Protein AF-A0AAD9IPQ3-F1 (afdb_monomer_lite)

Radius of gyration: 29.93 Å; chains: 1; bounding box: 67×36×76 Å

Secondary structure (DSSP, 8-state):
---HHHHHHHHHHHHHHHHHHHHHHHH-GGG-SGGGG---HHHHHHHHHHHHHHHHHHHH-TTS--HHHHHHHHHHHHHHHHHHHHHHHHHGGG--SS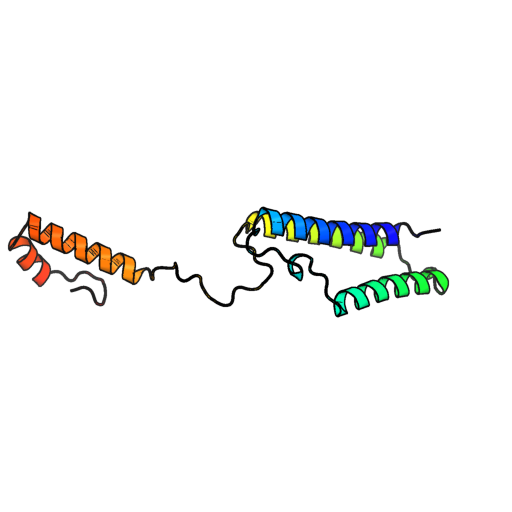---S--TT---HHHHHHHHHHHHHHHHHHHHTHHHHHHHTT---SSTT--

Structure (mmCIF, N/CA/C/O backbone):
data_AF-A0AAD9IPQ3-F1
#
_entry.id   AF-A0AAD9IPQ3-F1
#
loop_
_atom_site.group_PDB
_atom_site.id
_atom_site.type_symbol
_atom_site.label_atom_id
_atom_site.label_alt_id
_atom_site.label_comp_id
_atom_site.label_asym_id
_atom_site.label_entity_id
_atom_site.label_seq_id
_atom_site.pdbx_PDB_ins_code
_atom_site.Cartn_x
_atom_site.Cartn_y
_atom_site.Cartn_z
_atom_site.occupancy
_atom_site.B_iso_or_equiv
_atom_site.auth_seq_id
_atom_site.auth_comp_id
_atom_site.auth_asym_id
_atom_site.auth_atom_id
_atom_site.pdbx_PDB_model_num
ATOM 1 N N . MET A 1 1 ? 15.431 10.055 -25.501 1.00 55.84 1 MET A N 1
ATOM 2 C CA . MET A 1 1 ? 14.043 9.585 -25.710 1.00 55.84 1 MET A CA 1
ATOM 3 C C . MET A 1 1 ? 13.675 8.765 -24.483 1.00 55.84 1 MET A C 1
ATOM 5 O O . MET A 1 1 ? 14.396 7.815 -24.198 1.00 55.84 1 MET A O 1
ATOM 9 N N . VAL A 1 2 ? 12.699 9.202 -23.683 1.00 66.56 2 VAL A N 1
ATOM 10 C CA . VAL A 1 2 ? 12.371 8.544 -22.403 1.00 66.56 2 VAL A CA 1
ATOM 11 C C . VAL A 1 2 ? 11.857 7.128 -22.674 1.00 66.56 2 VAL A C 1
ATOM 13 O O . VAL A 1 2 ? 11.077 6.927 -23.602 1.00 66.56 2 VAL A O 1
ATOM 16 N N . ASP A 1 3 ? 12.343 6.151 -21.910 1.00 84.75 3 ASP A N 1
ATOM 17 C CA . ASP A 1 3 ? 11.959 4.747 -22.056 1.00 84.75 3 ASP A CA 1
ATOM 18 C C . ASP A 1 3 ? 10.519 4.497 -21.577 1.00 84.75 3 ASP A C 1
ATOM 20 O O . ASP A 1 3 ? 10.112 5.001 -20.529 1.00 84.75 3 ASP A O 1
ATOM 24 N N . ILE A 1 4 ? 9.747 3.709 -22.331 1.00 88.38 4 ILE A N 1
ATOM 25 C CA . ILE A 1 4 ? 8.344 3.425 -22.005 1.00 88.38 4 ILE A CA 1
ATOM 26 C C . ILE A 1 4 ? 8.191 2.616 -20.710 1.00 88.38 4 ILE A C 1
ATOM 28 O O . ILE A 1 4 ? 7.260 2.870 -19.951 1.00 88.38 4 ILE A O 1
ATOM 32 N N . PHE A 1 5 ? 9.104 1.687 -20.412 1.00 88.12 5 PHE A N 1
ATOM 33 C CA . PHE A 1 5 ? 9.066 0.900 -19.180 1.00 88.12 5 PHE A CA 1
ATOM 34 C C . PHE A 1 5 ? 9.404 1.764 -17.970 1.00 88.12 5 PHE A C 1
ATOM 36 O O . PHE A 1 5 ? 8.746 1.639 -16.938 1.00 88.12 5 PHE A O 1
ATOM 43 N N . LEU A 1 6 ? 10.344 2.703 -18.114 1.00 90.44 6 LEU A N 1
ATOM 44 C CA . LEU A 1 6 ? 10.615 3.696 -17.075 1.00 90.44 6 LEU A CA 1
ATOM 45 C C . LEU A 1 6 ? 9.385 4.580 -16.805 1.00 90.44 6 LEU A C 1
ATOM 47 O O . LEU A 1 6 ? 9.053 4.829 -15.648 1.00 90.44 6 LEU A O 1
ATOM 51 N N . LEU A 1 7 ? 8.671 5.018 -17.848 1.00 92.75 7 LEU A N 1
ATOM 52 C CA . LEU A 1 7 ? 7.423 5.775 -17.681 1.00 92.75 7 LEU A CA 1
ATOM 53 C C . LEU A 1 7 ? 6.340 4.954 -16.978 1.00 92.75 7 LEU A C 1
ATOM 55 O O . LEU A 1 7 ? 5.672 5.473 -16.086 1.00 92.75 7 LEU A O 1
ATOM 59 N N . ILE A 1 8 ? 6.181 3.680 -17.345 1.00 93.44 8 ILE A N 1
ATOM 60 C CA . ILE A 1 8 ? 5.236 2.768 -16.688 1.00 93.44 8 ILE A CA 1
ATOM 61 C C . ILE A 1 8 ? 5.599 2.611 -15.210 1.00 93.44 8 ILE A C 1
ATOM 63 O O . ILE A 1 8 ? 4.726 2.728 -14.356 1.00 93.44 8 ILE A O 1
ATOM 67 N N . PHE A 1 9 ? 6.876 2.408 -14.894 1.00 93.25 9 PHE A N 1
ATOM 68 C CA . PHE A 1 9 ? 7.356 2.288 -13.522 1.00 93.25 9 PHE A CA 1
ATOM 69 C C . PHE A 1 9 ? 7.060 3.540 -12.684 1.00 93.25 9 PHE A C 1
ATOM 71 O O . PHE A 1 9 ? 6.468 3.441 -11.609 1.00 93.25 9 PHE A O 1
ATOM 78 N N . LEU A 1 10 ? 7.406 4.727 -13.194 1.00 94.50 10 LEU A N 1
ATOM 79 C CA . LEU A 1 10 ? 7.119 5.998 -12.519 1.00 94.50 10 LEU A CA 1
ATOM 80 C C . LEU A 1 10 ? 5.609 6.242 -12.381 1.00 94.50 10 LEU A C 1
ATOM 82 O O . LEU A 1 10 ? 5.153 6.744 -11.354 1.00 94.50 10 LEU A O 1
ATOM 86 N N . GLY A 1 11 ? 4.829 5.850 -13.391 1.00 95.44 11 GLY A N 1
ATOM 87 C CA . GLY A 1 11 ? 3.370 5.896 -13.366 1.00 95.44 11 GLY A CA 1
ATOM 88 C C . GLY A 1 11 ? 2.780 5.005 -12.274 1.00 95.44 11 GLY A C 1
ATOM 89 O O . GLY A 1 11 ? 1.967 5.477 -11.486 1.00 95.44 11 GLY A O 1
ATOM 90 N N . LEU A 1 12 ? 3.229 3.751 -12.167 1.00 95.31 12 LEU A N 1
ATOM 91 C CA . LEU A 1 12 ? 2.815 2.827 -11.105 1.00 95.31 12 LEU A CA 1
ATOM 92 C C . LEU A 1 12 ? 3.183 3.355 -9.718 1.00 95.31 12 LEU A C 1
ATOM 94 O O . LEU A 1 12 ? 2.377 3.268 -8.798 1.00 95.31 12 LEU A O 1
ATOM 98 N N . LEU A 1 13 ? 4.365 3.957 -9.568 1.00 95.12 13 LEU A N 1
ATOM 99 C CA . LEU A 1 13 ? 4.788 4.577 -8.314 1.00 95.12 13 LEU A CA 1
ATOM 100 C C . LEU A 1 13 ? 3.852 5.724 -7.909 1.00 95.12 13 LEU A C 1
ATOM 102 O O . LEU A 1 13 ? 3.417 5.815 -6.759 1.00 95.12 13 LEU A O 1
ATOM 106 N N . ALA A 1 14 ? 3.513 6.586 -8.869 1.00 95.62 14 ALA A N 1
ATOM 107 C CA . ALA A 1 14 ? 2.585 7.687 -8.656 1.00 95.62 14 ALA A CA 1
ATOM 108 C C . ALA A 1 14 ? 1.183 7.174 -8.301 1.00 95.62 14 ALA A C 1
ATOM 110 O O . ALA A 1 14 ? 0.599 7.628 -7.316 1.00 95.62 14 ALA A O 1
ATOM 111 N N . VAL A 1 15 ? 0.660 6.197 -9.052 1.00 95.62 15 VAL A N 1
ATOM 112 C CA . VAL A 1 15 ? -0.638 5.567 -8.770 1.00 95.62 15 VAL A CA 1
ATOM 113 C C . VAL A 1 15 ? -0.627 4.949 -7.376 1.00 95.62 15 VAL A C 1
ATOM 115 O O . VAL A 1 15 ? -1.548 5.221 -6.605 1.00 95.62 15 VAL A O 1
ATOM 118 N N . PHE A 1 16 ? 0.435 4.232 -7.000 1.00 95.81 16 PHE A N 1
ATOM 119 C CA . PHE A 1 16 ? 0.583 3.622 -5.685 1.00 95.81 16 PHE A CA 1
ATOM 120 C C . PHE A 1 16 ? 0.454 4.648 -4.556 1.00 95.81 16 PHE A C 1
ATOM 122 O O . PHE A 1 16 ? -0.403 4.477 -3.688 1.00 95.81 16 PHE A O 1
ATOM 129 N N . HIS A 1 17 ? 1.247 5.724 -4.580 1.00 94.94 17 HIS A N 1
ATOM 130 C CA . HIS A 1 17 ? 1.243 6.730 -3.514 1.00 94.94 17 HIS A CA 1
ATOM 131 C C . HIS A 1 17 ? -0.046 7.555 -3.483 1.00 94.94 17 HIS A C 1
ATOM 133 O O . HIS A 1 17 ? -0.603 7.783 -2.408 1.00 94.94 17 HIS A O 1
ATOM 139 N N . CYS A 1 18 ? -0.547 7.980 -4.646 1.00 94.38 18 CYS A N 1
ATOM 140 C CA . CYS A 1 18 ? -1.772 8.772 -4.734 1.00 94.38 18 CYS A CA 1
ATOM 141 C C . CYS A 1 18 ? -2.990 7.982 -4.247 1.00 94.38 18 CYS A C 1
ATOM 143 O O . CYS A 1 18 ? -3.795 8.501 -3.474 1.00 94.38 18 CYS A O 1
ATOM 145 N N . SER A 1 19 ? -3.126 6.724 -4.667 1.00 94.12 19 SER A N 1
ATOM 146 C CA . SER A 1 19 ? -4.241 5.870 -4.247 1.00 94.12 19 SER A CA 1
ATOM 147 C C . SER A 1 19 ? -4.163 5.515 -2.763 1.00 94.12 19 SER A C 1
ATOM 149 O O . SER A 1 19 ? -5.187 5.541 -2.081 1.00 94.12 19 SER A O 1
ATOM 151 N N . GLU A 1 20 ? -2.967 5.258 -2.230 1.00 92.94 20 GLU A N 1
ATOM 152 C CA . GLU A 1 20 ? -2.775 5.013 -0.802 1.00 92.94 20 GLU A CA 1
ATOM 153 C C . GLU A 1 20 ? -3.178 6.242 0.030 1.00 92.94 20 GLU A C 1
ATOM 155 O O . GLU A 1 20 ? -3.974 6.127 0.963 1.00 92.94 20 GLU A O 1
ATOM 160 N N . ALA A 1 21 ? -2.698 7.433 -0.348 1.00 91.81 21 ALA A N 1
ATOM 161 C CA . ALA A 1 21 ? -3.041 8.682 0.325 1.00 91.81 21 ALA A CA 1
ATOM 162 C C . ALA A 1 21 ? -4.545 8.990 0.230 1.00 91.81 21 ALA A C 1
ATOM 164 O O . ALA A 1 21 ? -5.153 9.385 1.226 1.00 91.81 21 ALA A O 1
ATOM 165 N N . ALA A 1 22 ? -5.169 8.758 -0.929 1.00 92.50 22 ALA A N 1
ATOM 166 C CA . ALA A 1 22 ? -6.602 8.961 -1.127 1.00 92.50 22 ALA A CA 1
ATOM 167 C C . ALA A 1 22 ? -7.450 8.019 -0.256 1.00 92.50 22 ALA A C 1
ATOM 169 O O . ALA A 1 22 ? -8.415 8.457 0.374 1.00 92.50 22 ALA A O 1
ATOM 170 N N . LEU A 1 23 ? -7.089 6.734 -0.176 1.00 92.12 23 LEU A N 1
ATOM 171 C CA . LEU A 1 23 ? -7.792 5.767 0.671 1.00 92.12 23 LEU A CA 1
ATOM 172 C C . LEU A 1 23 ? -7.574 6.046 2.160 1.00 92.12 23 LEU A C 1
ATOM 174 O O . LEU A 1 23 ? -8.529 5.970 2.934 1.00 92.12 23 LEU A O 1
ATOM 178 N N . ALA A 1 24 ? -6.358 6.428 2.555 1.00 89.50 24 ALA A N 1
ATOM 179 C CA . ALA A 1 24 ? -6.060 6.851 3.919 1.00 89.50 24 ALA A CA 1
ATOM 180 C C . ALA A 1 24 ? -6.883 8.084 4.310 1.00 89.50 24 ALA A C 1
ATOM 182 O O . ALA A 1 24 ? -7.480 8.113 5.382 1.00 89.50 24 ALA A O 1
ATOM 183 N N . PHE A 1 25 ? -6.984 9.073 3.420 1.00 89.31 25 PHE A N 1
ATOM 184 C CA . PHE A 1 25 ? -7.813 10.255 3.635 1.00 89.31 25 PHE A CA 1
ATOM 185 C C . PHE A 1 25 ? -9.307 9.907 3.732 1.00 89.31 25 PHE A C 1
ATOM 187 O O . PHE A 1 25 ? -10.005 10.439 4.596 1.00 89.31 25 PHE A O 1
ATOM 194 N N . LYS A 1 26 ? -9.797 8.995 2.879 1.00 90.38 26 LYS A N 1
ATOM 195 C CA . LYS A 1 26 ? -11.206 8.573 2.849 1.00 90.38 26 LYS A CA 1
ATOM 196 C C . LYS A 1 26 ? -11.614 7.793 4.099 1.00 90.38 26 LYS A C 1
ATOM 198 O O . LYS A 1 26 ? -12.661 8.079 4.670 1.00 90.38 26 LYS A O 1
ATOM 203 N N . TYR A 1 27 ? -10.823 6.799 4.503 1.00 85.94 27 TYR A N 1
ATOM 204 C CA . TYR A 1 27 ? -11.206 5.861 5.564 1.00 85.94 27 TYR A CA 1
ATOM 205 C C . TYR A 1 27 ? -10.594 6.175 6.934 1.00 85.94 27 TYR A C 1
ATOM 207 O O . TYR A 1 27 ? -11.149 5.760 7.947 1.00 85.94 27 TYR A O 1
ATOM 215 N N . ASN A 1 28 ? -9.494 6.932 6.999 1.00 82.56 28 ASN A N 1
ATOM 216 C CA . ASN A 1 28 ? -8.802 7.276 8.243 1.00 82.56 28 ASN A CA 1
ATOM 217 C C . ASN A 1 28 ? -8.361 8.754 8.269 1.00 82.56 28 ASN A C 1
ATOM 219 O O . ASN A 1 28 ? -7.190 9.089 8.460 1.00 82.56 28 ASN A O 1
ATOM 223 N N . ARG A 1 29 ? -9.331 9.661 8.093 1.00 79.44 29 ARG A N 1
ATOM 224 C CA . ARG A 1 29 ? -9.092 11.113 8.022 1.00 79.44 29 ARG A CA 1
ATOM 225 C C . ARG A 1 29 ? -8.419 11.686 9.272 1.00 79.44 29 ARG A C 1
ATOM 227 O O . ARG A 1 29 ? -7.596 12.586 9.157 1.00 79.44 29 ARG A O 1
ATOM 234 N N . ALA A 1 30 ? -8.749 11.162 10.453 1.00 75.62 30 ALA A N 1
ATOM 235 C CA . ALA A 1 30 ? -8.213 11.647 11.726 1.00 75.62 30 ALA A CA 1
ATOM 236 C C . ALA A 1 30 ? -6.715 11.333 11.915 1.00 75.62 30 ALA A C 1
ATOM 238 O O . ALA A 1 30 ? -6.028 12.055 12.629 1.00 75.62 30 ALA A O 1
ATOM 239 N N . GLY A 1 31 ? -6.208 10.274 11.272 1.00 71.56 31 GLY A N 1
ATOM 240 C CA . GLY A 1 31 ? -4.794 9.887 11.299 1.00 71.56 31 GLY A CA 1
ATOM 241 C C . GLY A 1 31 ? -3.998 10.324 10.066 1.00 71.56 31 GLY A C 1
ATOM 242 O O . GLY A 1 31 ? -2.859 9.883 9.901 1.00 71.56 31 GLY A O 1
ATOM 243 N N . PHE A 1 32 ? -4.587 11.130 9.179 1.00 81.12 32 PHE A N 1
ATOM 244 C CA . PHE A 1 32 ? -3.945 11.542 7.935 1.00 81.12 32 PHE A CA 1
ATOM 245 C C . PHE A 1 32 ? -2.827 12.560 8.197 1.00 81.12 32 PHE A C 1
ATOM 247 O O . PHE A 1 32 ? -3.036 13.590 8.833 1.00 81.12 32 PHE A O 1
ATOM 254 N N . GLY A 1 33 ? -1.632 12.286 7.675 1.00 82.88 33 GLY A N 1
ATOM 255 C CA . GLY A 1 33 ? -0.484 13.186 7.781 1.00 82.88 33 GLY A CA 1
ATOM 256 C C . GLY A 1 33 ? 0.639 12.798 6.823 1.00 82.88 33 GLY A C 1
ATOM 257 O O . GLY A 1 33 ? 0.472 11.923 5.977 1.00 82.88 33 GLY A O 1
ATOM 258 N N . SER A 1 34 ? 1.823 13.399 6.968 1.00 78.12 34 SER A N 1
ATOM 259 C CA . SER A 1 34 ? 2.956 13.165 6.052 1.00 78.12 34 SER A CA 1
ATOM 260 C C . SER A 1 34 ? 3.383 11.693 5.965 1.00 78.12 34 SER A C 1
ATOM 262 O O . SER A 1 34 ? 3.853 11.241 4.927 1.00 78.12 34 SER A O 1
ATOM 264 N N . LYS A 1 35 ? 3.159 10.910 7.029 1.00 82.25 35 LYS A N 1
ATOM 265 C CA . LYS A 1 35 ? 3.452 9.467 7.064 1.00 82.25 35 LYS A CA 1
ATOM 266 C C . LYS A 1 35 ? 2.484 8.626 6.220 1.00 82.25 35 LYS A C 1
ATOM 268 O O . LYS A 1 35 ? 2.843 7.518 5.829 1.00 82.25 35 LYS A O 1
ATOM 273 N N . SER A 1 36 ? 1.291 9.137 5.908 1.00 84.94 36 SER A N 1
ATOM 274 C CA . SER A 1 36 ? 0.303 8.453 5.060 1.00 84.94 36 SER A CA 1
ATOM 275 C C . SER A 1 36 ? 0.766 8.331 3.608 1.00 84.94 36 SER A C 1
ATOM 277 O O . SER A 1 36 ? 0.339 7.418 2.913 1.00 84.94 36 SER A O 1
ATOM 279 N N . TRP A 1 37 ? 1.686 9.198 3.174 1.00 85.62 37 TRP A N 1
ATOM 280 C CA . TRP A 1 37 ? 2.277 9.147 1.838 1.00 85.62 37 TRP A CA 1
ATOM 281 C C . TRP A 1 37 ? 3.276 8.002 1.658 1.00 85.62 37 TRP A C 1
ATOM 283 O O . TRP A 1 37 ? 3.591 7.668 0.524 1.00 85.62 37 TRP A O 1
ATOM 293 N N . LEU A 1 38 ? 3.766 7.385 2.743 1.00 86.75 38 LEU A N 1
ATOM 294 C CA . LEU A 1 38 ? 4.758 6.296 2.712 1.00 86.75 38 LEU A CA 1
ATOM 295 C C . LEU A 1 38 ? 6.079 6.655 2.000 1.00 86.75 38 LEU A C 1
ATOM 297 O O . LEU A 1 38 ? 6.813 5.772 1.567 1.00 86.75 38 LEU A O 1
ATOM 301 N N . ILE A 1 39 ? 6.407 7.945 1.908 1.00 91.81 39 ILE A N 1
ATOM 302 C CA . ILE A 1 39 ? 7.668 8.427 1.338 1.00 91.81 39 ILE A CA 1
ATOM 303 C C . ILE A 1 39 ? 8.631 8.710 2.490 1.00 91.81 39 ILE A C 1
ATOM 305 O O . ILE A 1 39 ? 8.374 9.565 3.337 1.00 91.81 39 ILE A O 1
ATOM 309 N N . SER A 1 40 ? 9.743 7.979 2.529 1.00 91.50 40 SER A N 1
ATOM 310 C CA . SER A 1 40 ? 10.823 8.184 3.499 1.00 91.50 40 SER A CA 1
ATOM 311 C C . SER A 1 40 ? 12.133 8.497 2.783 1.00 91.50 40 SER A C 1
ATOM 313 O O . SER A 1 40 ? 12.304 8.147 1.620 1.00 91.50 40 SER A O 1
ATOM 315 N N . TRP A 1 41 ? 13.077 9.129 3.480 1.00 90.00 41 TRP A N 1
ATOM 316 C CA . TRP A 1 41 ? 14.404 9.412 2.927 1.00 90.00 41 TRP A CA 1
ATOM 317 C C . TRP A 1 41 ? 15.129 8.178 2.346 1.00 90.00 41 TRP A C 1
ATOM 319 O O . TRP A 1 41 ? 15.505 8.225 1.174 1.00 90.00 41 TRP A O 1
ATOM 329 N N . PRO A 1 42 ? 15.288 7.057 3.084 1.00 95.44 42 PRO A N 1
ATOM 330 C CA . PRO A 1 42 ? 15.960 5.876 2.537 1.00 95.44 42 PRO A CA 1
ATOM 331 C C . PRO A 1 42 ? 15.204 5.271 1.349 1.00 95.44 42 PRO A C 1
ATOM 333 O O . PRO A 1 42 ? 15.822 4.787 0.405 1.00 95.44 42 PRO A O 1
ATOM 336 N N . TYR A 1 43 ? 13.872 5.344 1.364 1.00 93.88 43 TYR A N 1
ATOM 337 C CA . TYR A 1 43 ? 13.043 4.898 0.251 1.00 93.88 43 TYR A CA 1
ATOM 338 C C . TYR A 1 43 ? 13.288 5.723 -1.016 1.00 93.88 43 TYR A C 1
ATOM 340 O O . TYR A 1 43 ? 13.526 5.153 -2.077 1.00 93.88 43 TYR A O 1
ATOM 348 N N . SER A 1 44 ? 13.274 7.053 -0.908 1.00 94.06 44 SER A N 1
ATOM 349 C CA . SER A 1 44 ? 13.518 7.936 -2.050 1.00 94.06 44 SER A CA 1
ATOM 350 C C . SER A 1 44 ? 14.900 7.704 -2.655 1.00 94.06 44 SER A C 1
ATOM 352 O O . SER A 1 44 ? 15.036 7.701 -3.875 1.00 94.06 44 SER A O 1
ATOM 354 N N . LEU A 1 45 ? 15.911 7.452 -1.816 1.00 96.19 45 LEU A N 1
ATOM 355 C CA . LEU A 1 45 ? 17.257 7.127 -2.279 1.00 96.19 45 LEU A CA 1
ATOM 356 C C . LEU A 1 45 ? 17.298 5.788 -3.028 1.00 96.19 45 LEU A C 1
ATOM 358 O O . LEU A 1 45 ? 17.876 5.723 -4.109 1.00 96.19 45 LEU A O 1
ATOM 362 N N . ALA A 1 46 ? 16.652 4.743 -2.499 1.00 95.75 46 ALA A N 1
ATOM 363 C CA . ALA A 1 46 ? 16.556 3.449 -3.177 1.00 95.75 46 ALA A CA 1
ATOM 364 C C . ALA A 1 46 ? 15.842 3.570 -4.532 1.00 95.75 46 ALA A C 1
ATOM 366 O O . ALA A 1 46 ? 16.281 2.992 -5.523 1.00 95.75 46 ALA A O 1
ATOM 367 N N . MET A 1 47 ? 14.778 4.374 -4.593 1.00 95.06 47 MET A N 1
ATOM 368 C CA . MET A 1 47 ? 14.008 4.572 -5.817 1.00 95.06 47 MET A CA 1
ATOM 369 C C . MET A 1 47 ? 14.779 5.382 -6.866 1.00 95.06 47 MET A C 1
ATOM 371 O O . MET A 1 47 ? 14.757 5.043 -8.047 1.00 95.06 47 MET A O 1
ATOM 375 N N . ALA A 1 48 ? 15.529 6.404 -6.441 1.00 94.94 48 ALA A N 1
ATOM 376 C CA . ALA A 1 48 ? 16.455 7.123 -7.313 1.00 94.94 48 ALA A CA 1
ATOM 377 C C . ALA A 1 48 ? 17.588 6.211 -7.815 1.00 94.94 48 ALA A C 1
ATOM 379 O O . ALA A 1 48 ? 17.944 6.267 -8.991 1.00 94.94 48 ALA A O 1
ATOM 380 N N . GLY A 1 49 ? 18.105 5.340 -6.943 1.00 96.50 49 GLY A N 1
ATOM 381 C CA . GLY A 1 49 ? 19.083 4.309 -7.283 1.00 96.50 49 GLY A CA 1
ATOM 382 C C . GLY A 1 49 ? 18.575 3.362 -8.368 1.00 96.50 49 GLY A C 1
ATOM 383 O O . GLY A 1 49 ? 19.266 3.182 -9.360 1.00 96.50 49 GLY A O 1
ATOM 384 N N . ALA A 1 50 ? 17.348 2.850 -8.244 1.00 93.38 50 ALA A N 1
ATOM 385 C CA . ALA A 1 50 ? 16.739 1.970 -9.246 1.00 93.38 50 ALA A CA 1
ATOM 386 C C . ALA A 1 50 ? 16.574 2.654 -10.619 1.00 93.38 50 ALA A C 1
ATOM 388 O O . ALA A 1 50 ? 16.834 2.054 -11.661 1.00 93.38 50 ALA A O 1
ATOM 389 N N . VAL A 1 51 ? 16.178 3.934 -10.639 1.00 93.56 51 VAL A N 1
ATOM 390 C CA . VAL A 1 51 ? 16.083 4.715 -11.888 1.00 93.56 51 VAL A CA 1
ATOM 391 C C . VAL A 1 51 ? 17.463 4.927 -12.517 1.00 93.56 51 VAL A C 1
ATOM 393 O O . VAL A 1 51 ? 17.608 4.817 -13.739 1.00 93.56 51 VAL A O 1
ATOM 396 N N . LEU A 1 52 ? 18.476 5.224 -11.698 1.00 93.25 52 LEU A N 1
ATOM 397 C CA . LEU A 1 52 ? 19.860 5.363 -12.150 1.00 93.25 52 LEU A CA 1
ATOM 398 C C . LEU A 1 52 ? 20.409 4.044 -12.694 1.00 93.25 52 LEU A C 1
ATOM 400 O O . LEU A 1 52 ? 20.946 4.037 -13.797 1.00 93.25 52 LEU A O 1
ATOM 404 N N . GLU A 1 53 ? 20.232 2.945 -11.966 1.00 92.44 53 GLU A N 1
ATOM 405 C CA . GLU A 1 53 ? 20.641 1.597 -12.363 1.00 92.44 53 GLU A CA 1
ATOM 406 C C . GLU A 1 53 ? 20.051 1.227 -13.725 1.00 92.44 53 GLU A C 1
ATOM 408 O O . GLU A 1 53 ? 20.801 0.921 -14.649 1.00 92.44 53 GLU A O 1
ATOM 413 N N . HIS A 1 54 ? 18.735 1.383 -13.901 1.00 90.06 54 HIS A N 1
ATOM 414 C CA . HIS A 1 54 ? 18.076 1.128 -15.182 1.00 90.06 54 HIS A CA 1
ATOM 415 C C . HIS A 1 54 ? 18.633 2.005 -16.318 1.00 90.06 54 HIS A C 1
ATOM 417 O O . HIS A 1 54 ? 18.829 1.542 -17.444 1.00 90.06 54 HIS A O 1
ATOM 423 N N . SER A 1 55 ? 18.908 3.280 -16.031 1.00 89.00 55 SER A N 1
ATOM 424 C CA . SER A 1 55 ? 19.449 4.216 -17.023 1.00 89.00 55 SER A CA 1
ATOM 425 C C . SER A 1 55 ? 20.875 3.844 -17.446 1.00 89.00 55 SER A C 1
ATOM 427 O O . SER A 1 55 ? 21.203 3.928 -18.631 1.00 89.00 55 SER A O 1
ATOM 429 N N . VAL A 1 56 ? 21.709 3.406 -16.496 1.00 90.75 56 VAL A N 1
ATOM 430 C CA . VAL A 1 56 ? 23.090 2.960 -16.737 1.00 90.75 56 VAL A CA 1
ATOM 431 C C . VAL A 1 56 ? 23.115 1.615 -17.463 1.00 90.75 56 VAL A C 1
ATOM 433 O O . VAL A 1 56 ? 23.826 1.488 -18.460 1.00 90.75 56 VAL A O 1
ATOM 436 N N . GLU A 1 57 ? 22.312 0.638 -17.030 1.00 90.19 57 GLU A N 1
ATOM 437 C CA . GLU A 1 57 ? 22.200 -0.676 -17.678 1.00 90.19 57 GLU A CA 1
ATOM 438 C C . GLU A 1 57 ? 21.811 -0.516 -19.145 1.00 90.19 57 GLU A C 1
ATOM 440 O O . GLU A 1 57 ? 22.459 -1.069 -20.028 1.00 90.19 57 GLU A O 1
ATOM 445 N N . LYS A 1 58 ? 20.814 0.320 -19.435 1.00 85.62 58 LYS A N 1
ATOM 446 C CA . LYS A 1 58 ? 20.390 0.563 -20.812 1.00 85.62 58 LYS A CA 1
ATOM 447 C C . LYS A 1 58 ? 21.480 1.227 -21.662 1.00 85.62 58 LYS A C 1
ATOM 449 O O . LYS A 1 58 ? 21.562 0.952 -22.859 1.00 85.62 58 LYS A O 1
ATOM 454 N N . ALA A 1 59 ? 22.287 2.108 -21.071 1.00 88.38 59 ALA A N 1
ATOM 455 C CA . ALA A 1 59 ? 23.353 2.814 -21.778 1.00 88.38 59 ALA A CA 1
ATOM 456 C C . ALA A 1 59 ? 24.562 1.913 -22.078 1.00 88.38 59 ALA A C 1
ATOM 458 O O . ALA A 1 59 ? 25.148 2.025 -23.153 1.00 88.38 59 ALA A O 1
ATOM 459 N N . MET A 1 60 ? 24.935 1.035 -21.144 1.00 90.69 60 MET A N 1
ATOM 460 C CA . MET A 1 60 ? 26.155 0.224 -21.238 1.00 90.69 60 MET A CA 1
ATOM 461 C C . MET A 1 60 ? 25.902 -1.221 -21.691 1.00 90.69 60 MET A C 1
ATOM 463 O O . MET A 1 60 ? 26.746 -1.806 -22.366 1.00 90.69 60 MET A O 1
ATOM 467 N N . PHE A 1 61 ? 24.748 -1.798 -21.348 1.00 89.00 61 PHE A N 1
ATOM 468 C CA . PHE A 1 61 ? 24.437 -3.223 -21.498 1.00 89.00 61 PHE A CA 1
ATOM 469 C C . PHE A 1 61 ? 22.982 -3.468 -21.956 1.00 89.00 61 PHE A C 1
ATOM 471 O O . PHE A 1 61 ? 22.203 -4.122 -21.261 1.00 89.00 61 PHE A O 1
ATOM 478 N N . PRO A 1 62 ? 22.588 -3.014 -23.162 1.00 80.56 62 PRO A N 1
ATOM 479 C CA . PRO A 1 62 ? 21.204 -3.117 -23.637 1.00 80.56 62 PRO A CA 1
ATOM 480 C C . PRO A 1 62 ? 20.688 -4.560 -23.810 1.00 80.56 62 PRO A C 1
ATOM 482 O O . PRO A 1 62 ? 19.486 -4.762 -23.973 1.00 80.56 62 PRO A O 1
ATOM 485 N N . SER A 1 63 ? 21.566 -5.567 -23.786 1.00 79.38 63 SER A N 1
ATOM 486 C CA . SER A 1 63 ? 21.212 -6.985 -23.907 1.00 79.38 63 SER A CA 1
ATOM 487 C C . SER A 1 63 ? 20.674 -7.618 -22.618 1.00 79.38 63 SER A C 1
ATOM 489 O O . SER A 1 63 ? 20.036 -8.666 -22.705 1.00 79.38 63 SER A O 1
ATOM 491 N N . LEU A 1 64 ? 20.901 -7.014 -21.442 1.00 77.00 64 LEU A N 1
ATOM 492 C CA . LEU A 1 64 ? 20.415 -7.546 -20.157 1.00 77.00 64 LEU A CA 1
ATOM 493 C C . LEU A 1 64 ? 18.902 -7.346 -19.961 1.00 77.00 64 LEU A C 1
ATOM 495 O O . LEU A 1 64 ? 18.249 -8.132 -19.269 1.00 77.00 64 LEU A O 1
ATOM 499 N N . ALA A 1 65 ? 18.324 -6.348 -20.630 1.00 73.25 65 ALA A N 1
ATOM 500 C CA . ALA A 1 65 ? 16.917 -5.994 -20.503 1.00 73.25 65 ALA A CA 1
ATOM 501 C C . ALA A 1 65 ? 15.997 -7.008 -21.216 1.00 73.25 65 ALA A C 1
ATOM 503 O O . ALA A 1 65 ? 15.603 -6.844 -22.376 1.00 73.25 65 ALA A O 1
ATOM 504 N N . SER A 1 66 ? 15.608 -8.070 -20.507 1.00 82.94 66 SER A N 1
ATOM 505 C CA . SER A 1 66 ? 14.702 -9.093 -21.040 1.00 82.94 66 SER A CA 1
ATOM 506 C C . SER A 1 66 ? 13.222 -8.684 -20.930 1.00 82.94 66 SER A C 1
ATOM 508 O O . SER A 1 66 ? 12.658 -8.496 -19.850 1.00 82.94 66 SER A O 1
ATOM 510 N N . ARG A 1 67 ? 12.544 -8.580 -22.084 1.00 85.31 67 ARG A N 1
ATOM 511 C CA . ARG A 1 67 ? 11.117 -8.201 -22.161 1.00 85.31 67 ARG A CA 1
ATOM 512 C C . ARG A 1 67 ? 10.175 -9.098 -21.337 1.00 85.31 67 ARG A C 1
ATOM 514 O O . ARG A 1 67 ? 9.288 -8.543 -20.693 1.00 85.31 67 ARG A O 1
ATOM 521 N N . PRO A 1 68 ? 10.333 -10.438 -21.303 1.00 89.75 68 PRO A N 1
ATOM 522 C CA . PRO A 1 68 ? 9.442 -11.298 -20.520 1.00 89.75 68 PRO A CA 1
ATOM 523 C C . PRO A 1 68 ? 9.503 -11.025 -19.014 1.00 89.75 68 PRO A C 1
ATOM 525 O O . PRO A 1 68 ? 8.464 -10.989 -18.360 1.00 89.75 68 PRO A O 1
ATOM 528 N N . VAL A 1 69 ? 10.699 -10.775 -18.470 1.00 88.94 69 VAL A N 1
ATOM 529 C CA . VAL A 1 69 ? 10.881 -10.472 -17.042 1.00 88.94 69 VAL A CA 1
ATOM 530 C C . VAL A 1 69 ? 10.222 -9.141 -16.685 1.00 88.94 69 VAL A C 1
ATOM 532 O O . VAL A 1 69 ? 9.555 -9.047 -15.656 1.00 88.94 69 VAL A O 1
ATOM 535 N N . MET A 1 70 ? 10.312 -8.136 -17.563 1.00 88.06 70 MET A N 1
ATOM 536 C CA . MET A 1 70 ? 9.629 -6.853 -17.356 1.00 88.06 70 MET A CA 1
ATOM 537 C C . MET A 1 70 ? 8.102 -7.000 -17.323 1.00 88.06 70 MET A C 1
ATOM 539 O O . MET A 1 70 ? 7.454 -6.423 -16.451 1.00 88.06 70 MET A O 1
ATOM 543 N N . TYR A 1 71 ? 7.511 -7.797 -18.221 1.00 91.19 71 TYR A N 1
ATOM 544 C CA . TYR A 1 71 ? 6.064 -8.047 -18.204 1.00 91.19 71 TYR A CA 1
ATOM 545 C C . TYR A 1 71 ? 5.614 -8.844 -16.978 1.00 91.19 71 TYR A C 1
ATOM 547 O O . TYR A 1 71 ? 4.555 -8.555 -16.423 1.00 91.19 71 TYR A O 1
ATOM 555 N N . LEU A 1 72 ? 6.425 -9.803 -16.522 1.00 94.38 72 LEU A N 1
ATOM 556 C CA . LEU A 1 72 ? 6.169 -10.520 -15.274 1.00 94.38 72 LEU A CA 1
ATOM 557 C C . LEU A 1 72 ? 6.170 -9.558 -14.076 1.00 94.38 72 LEU A C 1
ATOM 559 O O . LEU A 1 72 ? 5.233 -9.572 -13.279 1.00 94.38 72 LEU A O 1
ATOM 563 N N . GLY A 1 73 ? 7.176 -8.683 -13.984 1.00 92.62 73 GLY A N 1
ATOM 564 C CA . GLY A 1 73 ? 7.257 -7.658 -12.942 1.00 92.62 73 GLY A CA 1
ATOM 565 C C . GLY A 1 73 ? 6.073 -6.689 -12.973 1.00 92.62 73 GLY A C 1
ATOM 566 O O . GLY A 1 73 ? 5.494 -6.391 -11.930 1.00 92.62 73 GLY A O 1
ATOM 567 N N . LEU A 1 74 ? 5.651 -6.261 -14.167 1.00 93.69 74 LEU A N 1
ATOM 568 C CA . LEU A 1 74 ? 4.464 -5.426 -14.353 1.00 93.69 74 LEU A CA 1
ATOM 569 C C . LEU A 1 74 ? 3.188 -6.125 -13.860 1.00 93.69 74 LEU A C 1
ATOM 571 O O . LEU A 1 74 ? 2.411 -5.531 -13.113 1.00 93.69 74 LEU A O 1
ATOM 575 N N . ALA A 1 75 ? 2.983 -7.391 -14.234 1.00 95.94 75 ALA A N 1
ATOM 576 C CA . ALA A 1 75 ? 1.830 -8.171 -13.790 1.00 95.94 75 ALA A CA 1
ATOM 577 C C . ALA A 1 75 ? 1.809 -8.328 -12.260 1.00 95.94 75 ALA A C 1
ATOM 579 O O . ALA A 1 75 ? 0.773 -8.121 -11.626 1.00 95.94 75 ALA A O 1
ATOM 580 N N . MET A 1 76 ? 2.965 -8.623 -11.657 1.00 96.44 76 MET A N 1
ATOM 581 C CA . MET A 1 76 ? 3.119 -8.706 -10.204 1.00 96.44 76 MET A CA 1
ATOM 582 C C . MET A 1 76 ? 2.829 -7.372 -9.507 1.00 96.44 76 MET A C 1
ATOM 584 O O . MET A 1 76 ? 2.150 -7.362 -8.481 1.00 96.44 76 MET A O 1
ATOM 588 N N . ALA A 1 77 ? 3.306 -6.251 -10.055 1.00 95.81 77 ALA A N 1
ATOM 589 C CA . ALA A 1 77 ? 3.080 -4.924 -9.489 1.00 95.81 77 ALA A CA 1
ATOM 590 C C . ALA A 1 77 ? 1.588 -4.555 -9.488 1.00 95.81 77 ALA A C 1
ATOM 592 O O . ALA A 1 77 ? 1.062 -4.149 -8.452 1.00 95.81 77 ALA A O 1
ATOM 593 N N . ILE A 1 78 ? 0.890 -4.776 -10.608 1.00 96.50 78 ILE A N 1
ATOM 594 C CA . ILE A 1 78 ? -0.556 -4.527 -10.726 1.00 96.50 78 ILE A CA 1
ATOM 595 C C . ILE A 1 78 ? -1.341 -5.416 -9.753 1.00 96.50 78 ILE A C 1
ATOM 597 O O . ILE A 1 78 ? -2.228 -4.935 -9.045 1.00 96.50 78 ILE A O 1
ATOM 601 N N . ALA A 1 79 ? -1.006 -6.708 -9.677 1.00 97.44 79 ALA A N 1
ATOM 602 C CA . ALA A 1 79 ? -1.667 -7.641 -8.768 1.00 97.44 79 ALA A CA 1
ATOM 603 C C . ALA A 1 79 ? -1.456 -7.254 -7.293 1.00 97.44 79 ALA A C 1
ATOM 605 O O . ALA A 1 79 ? -2.410 -7.223 -6.513 1.00 97.44 79 ALA A O 1
ATOM 606 N N . GLY A 1 80 ? -0.219 -6.916 -6.914 1.00 96.06 80 GLY A N 1
ATOM 607 C CA . GLY A 1 80 ? 0.118 -6.471 -5.563 1.00 96.06 80 GLY A CA 1
ATOM 608 C C . GLY A 1 80 ? -0.576 -5.163 -5.189 1.00 96.06 80 GLY A C 1
ATOM 609 O O . GLY A 1 80 ? -1.081 -5.021 -4.073 1.00 96.06 80 GLY A O 1
ATOM 610 N N . GLU A 1 81 ? -0.670 -4.228 -6.135 1.00 95.56 81 GLU A N 1
ATOM 611 C CA . GLU A 1 81 ? -1.416 -2.992 -5.955 1.00 95.56 81 GLU A CA 1
ATOM 612 C C . GLU A 1 81 ? -2.907 -3.261 -5.705 1.00 95.56 81 GLU A C 1
ATOM 614 O O . GLU A 1 81 ? -3.457 -2.787 -4.705 1.00 95.56 81 GLU A O 1
ATOM 619 N N . ALA A 1 82 ? -3.550 -4.067 -6.551 1.00 96.00 82 ALA A N 1
ATOM 620 C CA . ALA A 1 82 ? -4.958 -4.420 -6.399 1.00 96.00 82 ALA A CA 1
ATOM 621 C C . ALA A 1 82 ? -5.235 -5.095 -5.047 1.00 96.00 82 ALA A C 1
ATOM 623 O O . ALA A 1 82 ? -6.145 -4.681 -4.324 1.00 96.00 82 ALA A O 1
ATOM 624 N N . LEU A 1 83 ? -4.413 -6.079 -4.664 1.00 96.56 83 LEU A N 1
ATOM 625 C CA . LEU A 1 83 ? -4.529 -6.778 -3.384 1.00 96.56 83 LEU A CA 1
ATOM 626 C C . LEU A 1 83 ? -4.420 -5.811 -2.201 1.00 96.56 83 LEU A C 1
ATOM 628 O O . LEU A 1 83 ? -5.230 -5.865 -1.272 1.00 96.56 83 LEU A O 1
ATOM 632 N N . ARG A 1 84 ? -3.447 -4.894 -2.239 1.00 94.88 84 ARG A N 1
ATOM 633 C CA . ARG A 1 84 ? -3.257 -3.909 -1.172 1.00 94.88 84 ARG A CA 1
ATOM 634 C C . ARG A 1 84 ? -4.478 -3.007 -1.021 1.00 94.88 84 ARG A C 1
ATOM 636 O O . ARG A 1 84 ? -4.951 -2.802 0.095 1.00 94.88 84 ARG A O 1
ATOM 643 N N . LYS A 1 85 ? -5.030 -2.510 -2.129 1.00 94.75 85 LYS A N 1
ATOM 644 C CA . LYS A 1 85 ? -6.202 -1.626 -2.101 1.00 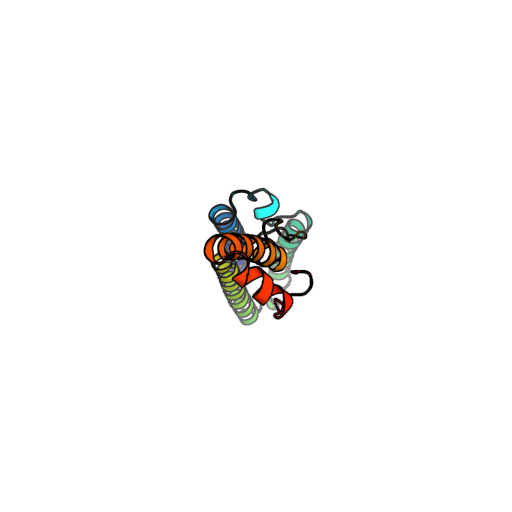94.75 85 LYS A CA 1
ATOM 645 C C . LYS A 1 85 ? -7.453 -2.373 -1.660 1.00 94.75 85 LYS A C 1
ATOM 647 O O . LYS A 1 85 ? -8.216 -1.839 -0.860 1.00 94.75 85 LYS A O 1
ATOM 652 N N . ALA A 1 86 ? -7.626 -3.618 -2.100 1.00 94.25 86 ALA A N 1
ATOM 653 C CA . ALA A 1 86 ? -8.703 -4.481 -1.631 1.00 94.25 86 ALA A CA 1
ATOM 654 C C . ALA A 1 86 ? -8.642 -4.671 -0.107 1.00 94.25 86 ALA A C 1
ATOM 656 O O . ALA A 1 86 ? -9.655 -4.503 0.572 1.00 94.25 86 ALA A O 1
ATOM 657 N N . ALA A 1 87 ? -7.454 -4.924 0.449 1.00 91.88 87 ALA A N 1
ATOM 658 C CA . ALA A 1 87 ? -7.264 -5.048 1.893 1.00 91.88 87 ALA A CA 1
ATOM 659 C C . ALA A 1 87 ? -7.606 -3.744 2.639 1.00 91.88 87 ALA A C 1
ATOM 661 O O . ALA A 1 87 ? -8.334 -3.781 3.629 1.00 91.88 87 ALA A O 1
ATOM 662 N N . MET A 1 88 ? -7.156 -2.587 2.139 1.00 92.00 88 MET A N 1
ATOM 663 C CA . MET A 1 88 ? -7.481 -1.278 2.728 1.00 92.00 88 MET A CA 1
ATOM 664 C C . MET A 1 88 ? -8.982 -0.975 2.684 1.00 92.00 88 MET A C 1
ATOM 666 O O . MET A 1 88 ? -9.551 -0.525 3.675 1.00 92.00 88 MET A O 1
ATOM 670 N N . VAL A 1 89 ? -9.637 -1.233 1.547 1.00 91.88 89 VAL A N 1
ATOM 671 C CA . VAL A 1 89 ? -11.083 -1.024 1.375 1.00 91.88 89 VAL A CA 1
ATOM 672 C C . VAL A 1 89 ? -11.885 -1.975 2.262 1.00 91.88 89 VAL A C 1
ATOM 674 O O . VAL A 1 89 ? -12.910 -1.567 2.796 1.00 91.88 89 VAL A O 1
ATOM 677 N N . THR A 1 90 ? -11.413 -3.207 2.461 1.00 91.06 90 THR A N 1
ATOM 678 C CA . THR A 1 90 ? -12.063 -4.193 3.338 1.00 91.06 90 THR A CA 1
ATOM 679 C C . THR A 1 90 ? -11.906 -3.819 4.812 1.00 91.06 90 THR A C 1
ATOM 681 O O . THR A 1 90 ? -12.860 -3.906 5.579 1.00 91.06 90 THR A O 1
ATOM 684 N N . ALA A 1 91 ? -10.721 -3.361 5.221 1.00 86.75 91 ALA A N 1
ATOM 685 C CA . ALA A 1 91 ? -10.449 -2.971 6.602 1.00 86.75 91 ALA A CA 1
ATOM 686 C C . ALA A 1 91 ? -10.991 -1.570 6.966 1.00 86.75 91 ALA A C 1
ATOM 688 O O . ALA A 1 91 ? -11.205 -1.294 8.148 1.00 86.75 91 ALA A O 1
ATOM 689 N N . GLN A 1 92 ? -11.250 -0.697 5.984 1.00 87.50 92 GLN A N 1
ATOM 690 C CA . GLN A 1 92 ? -11.798 0.657 6.159 1.00 87.50 92 GLN A CA 1
ATOM 691 C C . GLN A 1 92 ? -11.094 1.433 7.291 1.00 87.50 92 GLN A C 1
ATOM 693 O O . GLN A 1 92 ? -9.869 1.506 7.328 1.00 87.50 92 GLN A O 1
ATOM 698 N N . GLY A 1 93 ? -11.848 2.005 8.239 1.00 76.94 93 GLY A N 1
ATOM 699 C CA . GLY A 1 93 ? -11.314 2.769 9.373 1.00 76.94 93 GLY A CA 1
ATOM 700 C C . GLY A 1 93 ? -10.562 1.938 10.421 1.00 76.94 93 GLY A C 1
ATOM 701 O O . GLY A 1 93 ? -10.012 2.503 11.367 1.00 76.94 93 GLY A O 1
ATOM 702 N N . ASN A 1 94 ? -10.515 0.610 10.272 1.00 81.44 94 ASN A N 1
ATOM 703 C CA . ASN A 1 94 ? -9.634 -0.250 11.066 1.00 81.44 94 ASN A CA 1
ATOM 704 C C . ASN A 1 94 ? -8.229 -0.353 10.457 1.00 81.44 94 ASN A C 1
ATOM 706 O O . ASN A 1 94 ? -7.307 -0.801 11.136 1.00 81.44 94 ASN A O 1
ATOM 710 N N . PHE A 1 95 ? -8.045 0.076 9.205 1.00 77.56 95 PHE A N 1
ATOM 711 C CA . PHE A 1 95 ? -6.737 0.146 8.574 1.00 77.56 95 PHE A CA 1
ATOM 712 C C . PHE A 1 95 ? -5.999 1.418 9.005 1.00 77.56 95 PHE A C 1
ATOM 714 O O . PHE A 1 95 ? -6.343 2.537 8.616 1.00 77.56 95 PHE A O 1
ATOM 721 N N . THR A 1 96 ? -4.948 1.254 9.804 1.00 77.06 96 THR A N 1
ATOM 722 C CA . THR A 1 96 ? -4.053 2.342 10.206 1.00 77.06 96 THR A CA 1
ATOM 723 C C . THR A 1 96 ? -2.649 2.086 9.661 1.00 77.06 96 THR A C 1
ATOM 725 O O . THR A 1 96 ? -2.120 0.986 9.783 1.00 77.06 96 THR A O 1
ATOM 728 N N . HIS A 1 97 ? -2.011 3.108 9.075 1.00 74.44 97 HIS A N 1
ATOM 729 C CA . HIS A 1 97 ? -0.635 2.994 8.554 1.00 74.44 97 HIS A CA 1
ATOM 730 C C . HIS A 1 97 ? 0.387 2.749 9.672 1.00 74.44 97 HIS A C 1
ATOM 732 O O . HIS A 1 97 ? 1.436 2.145 9.465 1.00 74.44 97 HIS A O 1
ATOM 738 N N . THR A 1 98 ? 0.080 3.230 10.873 1.00 69.88 98 THR A N 1
ATOM 739 C CA . THR A 1 98 ? 0.799 2.926 12.103 1.00 69.88 98 THR A CA 1
ATOM 740 C C . THR A 1 98 ? 0.152 1.729 12.783 1.00 69.88 98 THR A C 1
ATOM 742 O O . THR A 1 98 ? -1.053 1.723 13.030 1.00 69.88 98 THR A O 1
ATOM 745 N N . ILE A 1 99 ? 0.962 0.724 13.121 1.00 64.19 99 ILE A N 1
ATOM 746 C CA . ILE A 1 99 ? 0.510 -0.448 13.876 1.00 64.19 99 ILE A CA 1
ATOM 747 C C . ILE A 1 99 ? 0.047 0.026 15.257 1.00 64.19 99 ILE A C 1
ATOM 749 O O . ILE A 1 99 ? 0.844 0.541 16.047 1.00 64.19 99 ILE A O 1
ATOM 753 N N . ALA A 1 100 ? -1.241 -0.143 15.551 1.00 61.25 100 ALA A N 1
ATOM 754 C CA . ALA A 1 100 ? -1.786 0.135 16.871 1.00 61.25 100 ALA A CA 1
ATOM 755 C C . ALA A 1 100 ? -1.214 -0.878 17.876 1.00 61.25 100 ALA A C 1
ATOM 757 O O . ALA A 1 100 ? -1.559 -2.056 17.850 1.00 61.25 100 ALA A O 1
ATOM 758 N N . ARG A 1 101 ? -0.318 -0.426 18.761 1.00 55.91 101 ARG A N 1
ATOM 759 C CA . ARG A 1 101 ? 0.256 -1.267 19.829 1.00 55.91 101 ARG A CA 1
ATOM 760 C C . ARG A 1 101 ? -0.630 -1.374 21.072 1.00 55.91 101 ARG A C 1
ATOM 762 O O . ARG A 1 101 ? -0.400 -2.242 21.905 1.00 55.91 101 ARG A O 1
ATOM 769 N N . HIS A 1 102 ? -1.651 -0.526 21.187 1.00 55.06 102 HIS A N 1
ATOM 770 C CA . HIS A 1 102 ? -2.602 -0.544 22.295 1.00 55.06 102 HIS A CA 1
ATOM 771 C C . HIS A 1 102 ? -4.005 -0.906 21.795 1.00 55.06 102 HIS A C 1
ATOM 773 O O . HIS A 1 102 ? -4.510 -0.303 20.847 1.00 55.06 102 HIS A O 1
ATOM 779 N N . ARG A 1 103 ? -4.646 -1.887 22.449 1.00 56.53 103 ARG A N 1
ATOM 780 C CA . ARG A 1 103 ? -6.083 -2.178 22.291 1.00 56.53 103 ARG A CA 1
ATOM 781 C C . ARG A 1 103 ? -6.886 -0.915 22.632 1.00 56.53 103 ARG A C 1
ATOM 783 O O . ARG A 1 103 ? -6.605 -0.281 23.648 1.00 56.53 103 ARG A O 1
ATOM 790 N N . ARG A 1 104 ? -7.895 -0.567 21.820 1.00 52.34 104 ARG A N 1
ATOM 791 C CA . ARG A 1 104 ? -8.863 0.492 22.167 1.00 52.34 104 ARG A CA 1
ATOM 792 C C . ARG A 1 104 ? -9.532 0.130 23.497 1.00 52.34 104 ARG A C 1
ATOM 794 O O . ARG A 1 104 ? -9.996 -0.994 23.671 1.00 52.34 104 ARG A O 1
ATOM 801 N N . GLN A 1 105 ? -9.564 1.087 24.421 1.00 51.31 105 GLN A N 1
ATOM 802 C CA . GLN A 1 105 ? -10.090 0.928 25.783 1.00 51.31 105 GLN A CA 1
ATOM 803 C C . GLN A 1 105 ? -11.624 0.777 25.852 1.00 51.31 105 GLN A C 1
ATOM 805 O O . GLN A 1 105 ? -12.157 0.624 26.946 1.00 51.31 105 GLN A O 1
ATOM 810 N N . ASP A 1 106 ? -12.343 0.790 24.721 1.00 55.53 106 ASP A N 1
ATOM 811 C CA . ASP A 1 106 ? -13.802 0.579 24.700 1.00 55.53 106 ASP A CA 1
ATOM 812 C C . ASP A 1 106 ? -14.215 -0.899 24.750 1.00 55.53 106 ASP A C 1
ATOM 814 O O . ASP A 1 106 ? -15.398 -1.205 24.898 1.00 55.53 106 ASP A O 1
ATOM 818 N N . HIS A 1 107 ? -13.244 -1.817 24.678 1.00 53.50 107 HIS A N 1
ATOM 819 C CA . HIS A 1 107 ? -13.502 -3.233 24.869 1.00 53.50 107 HIS A CA 1
ATOM 820 C C . HIS A 1 107 ? -13.823 -3.464 26.346 1.00 53.50 107 HIS A C 1
ATOM 822 O O . HIS A 1 107 ? -12.945 -3.765 27.159 1.00 53.50 107 HIS A O 1
ATOM 828 N N . GLN A 1 108 ? -15.094 -3.296 26.713 1.00 55.34 108 GLN A N 1
ATOM 829 C CA . GLN A 1 108 ? -15.582 -3.803 27.982 1.00 55.34 108 GLN A CA 1
ATOM 830 C C . GLN A 1 108 ? -15.256 -5.292 28.010 1.00 55.34 108 GLN A C 1
ATOM 832 O O . GLN A 1 108 ? -15.680 -6.048 27.135 1.00 55.34 108 GLN A O 1
ATOM 837 N N . LEU A 1 109 ? -14.452 -5.708 28.994 1.00 61.38 109 LEU A N 1
ATOM 838 C CA . LEU A 1 109 ? -14.248 -7.123 29.265 1.00 61.38 109 LEU A CA 1
ATOM 839 C C . LEU A 1 109 ? -15.636 -7.763 29.345 1.00 61.38 109 LEU A C 1
ATOM 841 O O . LEU A 1 109 ? -16.484 -7.282 30.097 1.00 61.38 109 LEU A O 1
ATOM 845 N N . ILE A 1 110 ? -15.850 -8.837 28.585 1.00 69.81 110 ILE A N 1
ATOM 846 C CA . ILE A 1 110 ? -17.123 -9.571 28.523 1.00 69.81 110 ILE A CA 1
ATOM 847 C C . ILE A 1 110 ? -17.656 -9.852 29.941 1.00 69.81 110 ILE A C 1
ATOM 849 O O . ILE A 1 110 ? -18.849 -9.743 30.209 1.00 69.81 110 ILE A O 1
ATOM 853 N N . TRP A 1 111 ? -16.743 -10.100 30.882 1.00 74.50 111 TRP A N 1
ATOM 854 C CA . TRP A 1 111 ? -17.040 -10.306 32.293 1.00 74.50 111 TRP A CA 1
ATOM 855 C C . TRP A 1 111 ? -17.732 -9.109 32.975 1.00 74.50 111 TRP A C 1
ATOM 857 O O . TRP A 1 111 ? -18.742 -9.292 33.649 1.00 74.50 111 TRP A O 1
ATOM 867 N N . ASN A 1 112 ? -17.268 -7.874 32.750 1.00 75.44 112 ASN A N 1
ATOM 868 C CA . ASN A 1 112 ? -17.869 -6.674 33.349 1.00 75.44 112 ASN A CA 1
ATOM 869 C C . ASN A 1 112 ? -19.283 -6.411 32.816 1.00 75.44 112 ASN A C 1
ATOM 8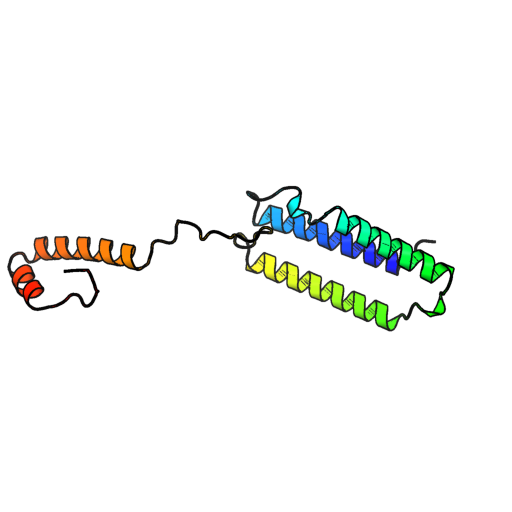71 O O . ASN A 1 112 ? -20.143 -5.926 33.554 1.00 75.44 112 ASN A O 1
ATOM 875 N N . PHE A 1 113 ? -19.531 -6.747 31.547 1.00 81.12 113 PHE A N 1
ATOM 876 C CA . PHE A 1 113 ? -20.861 -6.661 30.951 1.00 81.12 113 PHE A CA 1
ATOM 877 C C . PHE A 1 113 ? -21.837 -7.632 31.633 1.00 81.12 113 PHE A C 1
ATOM 879 O O . PHE A 1 113 ? -22.899 -7.210 32.098 1.00 81.12 113 PHE A O 1
ATOM 886 N N . PHE A 1 114 ? -21.460 -8.911 31.755 1.00 81.12 114 PHE A N 1
ATOM 887 C CA . PHE A 1 114 ? -22.310 -9.918 32.396 1.00 81.12 114 PHE A CA 1
ATOM 888 C C . PHE A 1 114 ? -22.521 -9.640 33.886 1.00 81.12 114 PHE A C 1
ATOM 890 O O . PHE A 1 114 ? -23.662 -9.670 34.341 1.00 81.12 114 PHE A O 1
ATOM 897 N N . ALA A 1 115 ? -21.472 -9.272 34.627 1.00 82.38 115 ALA A N 1
ATOM 898 C CA . ALA A 1 115 ? -21.581 -8.952 36.050 1.00 82.38 115 ALA A CA 1
ATOM 899 C C . ALA A 1 115 ? -22.570 -7.801 36.311 1.00 82.38 115 ALA A C 1
ATOM 901 O O . ALA A 1 115 ? -23.429 -7.891 37.190 1.00 82.38 115 ALA A O 1
ATOM 902 N N . ARG A 1 116 ? -22.505 -6.728 35.509 1.00 84.12 116 ARG A N 1
ATOM 903 C CA . ARG A 1 116 ? -23.408 -5.577 35.656 1.00 84.12 116 ARG A CA 1
ATOM 904 C C . ARG A 1 116 ? -24.855 -5.923 35.303 1.00 84.12 116 ARG A C 1
ATOM 906 O O . ARG A 1 116 ? -25.770 -5.422 35.954 1.00 84.12 116 ARG A O 1
ATOM 913 N N . ARG A 1 117 ? -25.064 -6.762 34.285 1.00 87.56 117 ARG A N 1
ATOM 914 C CA . ARG A 1 117 ? -26.398 -7.201 33.861 1.00 87.56 117 ARG A CA 1
ATOM 915 C C . ARG A 1 117 ? -27.050 -8.115 34.899 1.00 87.56 117 ARG A C 1
ATOM 917 O O . ARG A 1 117 ? -28.189 -7.864 35.278 1.00 87.56 117 ARG A O 1
ATOM 924 N N . ILE A 1 118 ? -26.315 -9.099 35.413 1.00 87.69 118 ILE A N 1
ATOM 925 C CA . ILE A 1 118 ? -26.836 -10.038 36.416 1.00 87.69 118 ILE A CA 1
ATOM 926 C C . ILE A 1 118 ? -27.204 -9.303 37.704 1.00 87.69 118 ILE A C 1
ATOM 928 O O . ILE A 1 118 ? -28.292 -9.508 38.226 1.00 87.69 118 ILE A O 1
ATOM 932 N N . ALA A 1 119 ? -26.381 -8.352 38.160 1.00 86.69 119 ALA A N 1
ATOM 933 C CA . ALA A 1 119 ? -26.699 -7.550 39.344 1.00 86.69 119 ALA A CA 1
ATOM 934 C C . ALA A 1 119 ? -28.007 -6.738 39.208 1.00 86.69 119 ALA A C 1
ATOM 936 O O . ALA A 1 119 ? -28.690 -6.485 40.202 1.00 86.69 119 ALA A O 1
ATOM 937 N N . LEU A 1 120 ? -28.358 -6.301 37.994 1.00 89.75 120 LEU A N 1
ATOM 938 C CA . LEU A 1 120 ? -29.633 -5.629 37.723 1.00 89.75 120 LEU A CA 1
ATOM 939 C C . LEU A 1 120 ? -30.801 -6.619 37.709 1.00 89.75 120 LEU A C 1
ATOM 941 O O . LEU A 1 120 ? -31.833 -6.343 38.320 1.00 89.75 120 LEU A O 1
ATOM 945 N N . GLU A 1 121 ? -30.633 -7.761 37.043 1.00 91.56 121 GLU A N 1
ATOM 946 C CA . GLU A 1 121 ? -31.646 -8.819 36.974 1.00 91.56 121 GLU A CA 1
ATOM 947 C C . GLU A 1 121 ? -31.956 -9.384 38.372 1.00 91.56 121 GLU A C 1
ATOM 949 O O . GLU A 1 121 ? -33.124 -9.470 38.743 1.00 91.56 121 GLU A O 1
ATOM 954 N N . GLU A 1 122 ? -30.946 -9.619 39.214 1.00 89.94 122 GLU A N 1
ATOM 955 C CA . GLU A 1 122 ? -31.114 -10.047 40.611 1.00 89.94 122 GLU A CA 1
ATOM 956 C C . GLU A 1 122 ? -31.948 -9.063 41.442 1.00 89.94 122 GLU A C 1
ATOM 958 O O . GLU A 1 122 ? -32.837 -9.465 42.195 1.00 89.94 122 GLU A O 1
ATOM 963 N N . ARG A 1 123 ? -31.700 -7.751 41.304 1.00 90.38 123 ARG A N 1
ATOM 964 C CA . ARG A 1 123 ? -32.484 -6.722 42.010 1.00 90.38 123 ARG A CA 1
ATOM 965 C C . ARG A 1 123 ? -33.941 -6.716 41.563 1.00 90.38 123 ARG A C 1
ATOM 967 O O . ARG A 1 123 ? -34.825 -6.477 42.384 1.00 90.38 123 ARG A O 1
ATOM 974 N N . LEU A 1 124 ? -34.196 -6.955 40.278 1.00 91.50 124 LEU A N 1
ATOM 975 C CA . LEU A 1 124 ? -35.554 -7.069 39.751 1.00 91.50 124 LEU A CA 1
ATOM 976 C C . LEU A 1 124 ? -36.239 -8.336 40.268 1.00 91.50 124 LEU A C 1
ATOM 978 O O . LEU A 1 124 ? -37.382 -8.259 40.707 1.00 91.50 124 LEU A O 1
ATOM 982 N N . LEU A 1 125 ? -35.541 -9.472 40.293 1.00 92.31 125 LEU A N 1
ATOM 983 C CA . LEU A 1 125 ? -36.068 -10.729 40.826 1.00 92.31 125 LEU A CA 1
ATOM 984 C C . LEU A 1 125 ? -36.394 -10.620 42.320 1.00 92.31 125 LEU A C 1
ATOM 986 O O . LEU A 1 125 ? -37.478 -11.022 42.736 1.00 92.31 125 LEU A O 1
ATOM 990 N N . LEU A 1 126 ? -35.533 -9.974 43.110 1.00 91.12 126 LEU A N 1
ATOM 991 C CA . LEU A 1 126 ? -35.830 -9.637 44.505 1.00 91.12 12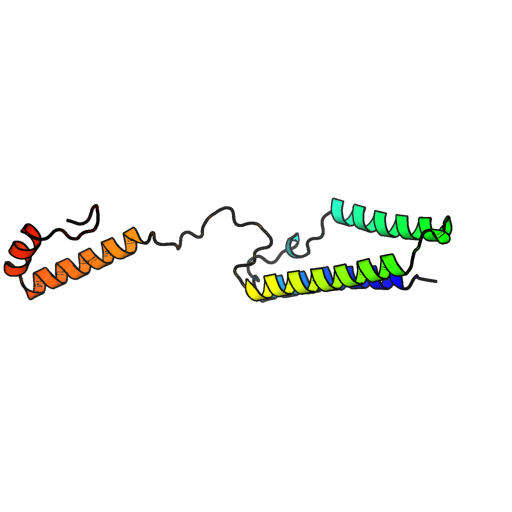6 LEU A CA 1
ATOM 992 C C . LEU A 1 126 ? -37.057 -8.729 44.629 1.00 91.12 126 LEU A C 1
ATOM 994 O O . LEU A 1 126 ? -37.888 -8.936 45.508 1.00 91.12 126 LEU A O 1
ATOM 998 N N . ARG A 1 127 ? -37.212 -7.746 43.735 1.00 93.25 127 ARG A N 1
ATOM 999 C CA . ARG A 1 127 ? -38.371 -6.844 43.741 1.00 93.25 127 ARG A CA 1
ATOM 1000 C C . ARG A 1 127 ? -39.680 -7.553 43.379 1.00 93.25 127 ARG A C 1
ATOM 1002 O O . ARG A 1 127 ? -40.714 -7.194 43.931 1.00 93.25 127 ARG A O 1
ATOM 1009 N N . PHE A 1 128 ? -39.652 -8.516 42.458 1.00 94.38 128 PHE A N 1
ATOM 1010 C CA . PHE A 1 128 ? -40.849 -9.235 42.008 1.00 94.38 128 PHE A CA 1
ATOM 1011 C C . PHE A 1 128 ? -41.235 -10.406 42.917 1.00 94.38 128 PHE A C 1
ATOM 1013 O O . PHE A 1 128 ? -42.421 -10.650 43.114 1.00 94.38 128 PHE A O 1
ATOM 1020 N N . PHE A 1 129 ? -40.253 -11.124 43.465 1.00 93.56 129 PHE A N 1
ATOM 1021 C CA . PHE A 1 129 ? -40.474 -12.402 44.148 1.00 93.56 129 PHE A CA 1
ATOM 1022 C C . PHE A 1 129 ? -40.050 -12.405 45.627 1.00 93.56 129 PHE A C 1
ATOM 1024 O O . PHE A 1 129 ? -40.340 -13.371 46.335 1.00 93.56 129 PHE A O 1
ATOM 1031 N N . GLY A 1 130 ? -39.384 -11.350 46.111 1.00 92.56 130 GLY A N 1
ATOM 1032 C CA . GLY A 1 130 ? -39.019 -11.175 47.520 1.00 92.56 130 GLY A CA 1
ATOM 1033 C C . GLY A 1 130 ? -38.297 -12.388 48.114 1.00 92.56 130 GLY A C 1
ATOM 1034 O O . GLY A 1 130 ? -37.356 -12.928 47.527 1.00 92.56 130 GLY A O 1
ATOM 1035 N N . ASP A 1 131 ? -38.786 -12.856 49.264 1.00 92.62 131 ASP A N 1
ATOM 1036 C CA . ASP A 1 131 ? -38.212 -13.985 50.008 1.00 92.62 131 ASP A CA 1
ATOM 1037 C C . ASP A 1 131 ? -38.219 -15.309 49.235 1.00 92.62 131 ASP A C 1
ATOM 1039 O O . ASP A 1 131 ? -37.404 -16.193 49.508 1.00 92.62 131 ASP A O 1
ATOM 1043 N N . ALA A 1 132 ? -39.119 -15.475 48.259 1.00 91.38 132 ALA A N 1
ATOM 1044 C CA . ALA A 1 132 ? -39.126 -16.670 47.421 1.00 91.38 132 ALA A CA 1
ATOM 1045 C C . ALA A 1 132 ? -37.859 -16.748 46.556 1.00 91.38 132 ALA A C 1
ATOM 1047 O O . ALA A 1 132 ? -37.291 -17.831 46.411 1.00 91.38 132 ALA A O 1
ATOM 1048 N N . TYR A 1 133 ? -37.377 -15.607 46.049 1.00 91.25 133 TYR A N 1
ATOM 1049 C CA . TYR A 1 133 ? -36.120 -15.554 45.304 1.00 91.25 133 TYR A CA 1
ATOM 1050 C C . TYR A 1 133 ? -34.903 -15.720 46.216 1.00 91.25 133 TYR A C 1
ATOM 1052 O O . TYR A 1 133 ? -33.965 -16.412 45.836 1.00 91.25 133 TYR A O 1
ATOM 1060 N N . LEU A 1 134 ? -34.930 -15.174 47.439 1.00 88.62 134 LEU A N 1
ATOM 1061 C CA . LEU A 1 134 ? -33.846 -15.383 48.410 1.00 88.62 134 LEU A CA 1
ATOM 1062 C C . LEU A 1 134 ? -33.629 -16.874 48.703 1.00 88.62 134 LEU A C 1
ATOM 1064 O O . LEU A 1 134 ? -32.510 -17.366 48.573 1.00 88.62 134 LEU A O 1
ATOM 1068 N N . ARG A 1 135 ? -34.710 -17.615 48.982 1.00 92.75 135 ARG A N 1
ATOM 1069 C CA . ARG A 1 135 ? -34.648 -19.073 49.193 1.00 92.75 135 ARG A CA 1
ATOM 1070 C C . ARG A 1 135 ? -34.180 -19.842 47.957 1.00 92.75 135 ARG A C 1
ATOM 1072 O O . ARG A 1 135 ? -33.549 -20.888 48.089 1.00 92.75 135 ARG A O 1
ATOM 1079 N N . TYR A 1 136 ? -34.519 -19.364 46.760 1.00 89.94 136 TYR A N 1
ATOM 1080 C CA . TYR A 1 136 ? -34.053 -19.958 45.507 1.00 89.94 136 TYR A CA 1
ATOM 1081 C C . TYR A 1 136 ? -32.550 -19.722 45.291 1.00 89.94 136 TYR A C 1
ATOM 1083 O O . TYR A 1 136 ? -31.830 -20.664 44.950 1.00 89.94 136 TYR A O 1
ATOM 1091 N N . ARG A 1 137 ? -32.071 -18.498 45.551 1.00 87.38 137 ARG A N 1
ATOM 1092 C CA . ARG A 1 137 ? -30.665 -18.098 45.404 1.00 87.38 137 ARG A CA 1
ATOM 1093 C C . ARG A 1 137 ? -29.741 -18.868 46.343 1.00 87.38 137 ARG A C 1
ATOM 1095 O O . ARG A 1 137 ? -28.670 -19.284 45.934 1.00 87.38 137 ARG A O 1
ATOM 1102 N N . GLU A 1 138 ? -30.181 -19.150 47.569 1.00 88.88 138 GLU A N 1
ATOM 1103 C CA . GLU A 1 138 ? -29.418 -19.982 48.517 1.00 88.88 138 GLU A CA 1
ATOM 1104 C C . GLU A 1 138 ? -29.164 -21.413 48.019 1.00 88.88 138 GLU A C 1
ATOM 1106 O O . GLU A 1 138 ? -28.222 -22.068 48.462 1.00 88.88 138 GLU A O 1
ATOM 1111 N N . ARG A 1 139 ? -30.007 -21.919 47.113 1.00 90.44 139 ARG A N 1
ATOM 1112 C CA . ARG A 1 139 ? -29.956 -23.306 46.628 1.00 90.44 139 ARG A CA 1
ATOM 1113 C C . ARG A 1 139 ? -29.353 -23.441 45.237 1.00 90.44 139 ARG A C 1
ATOM 1115 O O . ARG A 1 139 ? -29.028 -24.557 44.838 1.00 90.44 139 ARG A O 1
ATOM 1122 N N . THR A 1 140 ? -29.232 -22.340 44.500 1.00 86.31 140 THR A N 1
ATOM 1123 C CA . THR A 1 140 ? -28.887 -22.373 43.078 1.00 86.31 140 THR A CA 1
ATOM 1124 C C . THR A 1 140 ? -27.735 -21.432 42.799 1.00 86.31 140 THR A C 1
ATOM 1126 O O . THR A 1 140 ? -27.886 -20.216 42.837 1.00 86.31 140 THR A O 1
ATOM 1129 N N . TRP A 1 141 ? -26.581 -22.012 42.482 1.00 83.62 141 TRP A N 1
ATOM 1130 C CA . TRP A 1 141 ? -25.419 -21.244 42.061 1.00 83.62 141 TRP A CA 1
ATOM 1131 C C . TRP A 1 141 ? -25.639 -20.626 40.671 1.00 83.62 141 TRP A C 1
ATOM 1133 O O . TRP A 1 141 ? -26.186 -21.269 39.776 1.00 83.62 141 TRP A O 1
ATOM 1143 N N . SER A 1 142 ? -25.158 -19.396 40.478 1.00 77.69 142 SER A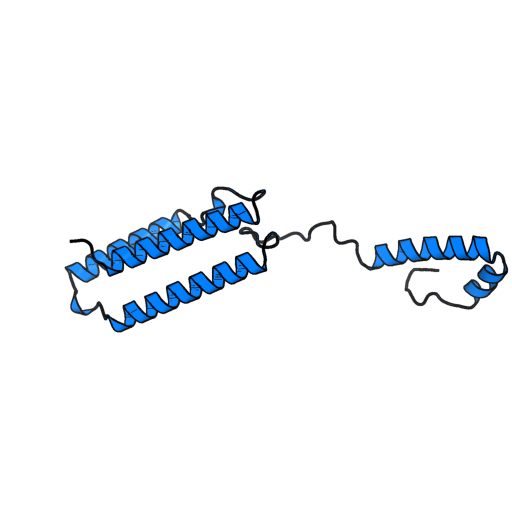 N 1
ATOM 1144 C CA . SER A 1 142 ? -25.284 -18.621 39.235 1.00 77.69 142 SER A CA 1
ATOM 1145 C C . SER A 1 142 ? -24.529 -19.217 38.035 1.00 77.69 142 SER A C 1
ATOM 1147 O O . SER A 1 142 ? -24.773 -18.828 36.893 1.00 77.69 142 SER A O 1
ATOM 1149 N N . GLY A 1 143 ? -23.587 -20.139 38.271 1.00 79.25 143 GLY A N 1
ATOM 1150 C CA . GLY A 1 143 ? -22.736 -20.729 37.232 1.00 79.25 143 GLY A CA 1
ATOM 1151 C C . GLY A 1 143 ? -21.587 -19.827 36.769 1.00 79.25 143 GLY A C 1
ATOM 1152 O O . GLY A 1 143 ? -20.763 -20.257 35.961 1.00 79.25 143 GLY A O 1
ATOM 1153 N N . ILE A 1 144 ? -21.502 -18.590 37.276 1.00 74.06 144 ILE A N 1
ATOM 1154 C CA . ILE A 1 144 ? -20.465 -17.622 36.910 1.00 74.06 144 ILE A CA 1
ATOM 1155 C C . ILE A 1 144 ? -19.520 -17.408 38.098 1.00 74.06 144 ILE A C 1
ATOM 1157 O O . ILE A 1 144 ? -19.949 -16.928 39.150 1.00 74.06 144 ILE A O 1
ATOM 1161 N N . PRO A 1 145 ? -18.217 -17.713 37.953 1.00 75.62 145 PRO A N 1
ATOM 1162 C CA . PRO A 1 145 ? -17.243 -17.473 39.010 1.00 75.62 145 PRO A CA 1
ATOM 1163 C C . PRO A 1 145 ? -17.218 -15.995 39.428 1.00 75.62 145 PRO A C 1
ATOM 1165 O O . PRO A 1 145 ? -16.998 -15.120 38.590 1.00 75.62 145 PRO A O 1
ATOM 1168 N N . GLY A 1 146 ? -17.422 -15.724 40.721 1.00 71.81 146 GLY A N 1
ATOM 1169 C CA . GLY A 1 146 ? -17.387 -14.372 41.295 1.00 71.81 146 GLY A CA 1
ATOM 1170 C C . GLY A 1 146 ? -18.718 -13.609 41.289 1.00 71.81 146 GLY A C 1
ATOM 1171 O O . GLY A 1 146 ? -18.732 -12.445 41.684 1.00 71.81 146 GLY A O 1
ATOM 1172 N N . VAL A 1 147 ? -19.820 -14.241 40.877 1.00 67.12 147 VAL A N 1
ATOM 1173 C CA . VAL A 1 147 ? -21.183 -13.716 41.046 1.00 67.12 147 VAL A CA 1
ATOM 1174 C C . VAL A 1 147 ? -21.895 -14.573 42.105 1.00 67.12 147 VAL A C 1
ATOM 1176 O O . VAL A 1 147 ? -21.952 -15.793 41.908 1.00 67.12 147 VAL A O 1
ATOM 1179 N N . PRO A 1 148 ? -22.350 -13.981 43.231 1.00 59.31 148 PRO A N 1
ATOM 1180 C CA . PRO A 1 148 ? -23.009 -14.713 44.314 1.00 59.31 148 PRO A CA 1
ATOM 1181 C C . PRO A 1 148 ? -24.332 -15.355 43.885 1.00 59.31 148 PRO A C 1
ATOM 1183 O O . PRO A 1 148 ? -24.881 -14.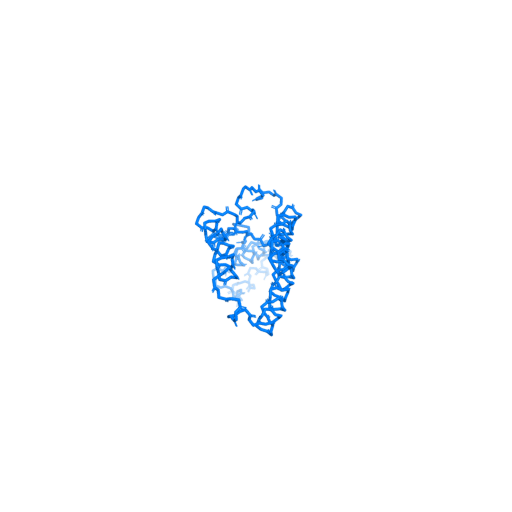952 42.835 1.00 59.31 148 PRO A O 1
#

Sequence (148 aa):
MVDIFLLIFLGLLAVFHCSEAALAFKYNRAGFGSKSWLISWPYSLAMAGAVLEHSVEKAMFPSLASRPVMYLGLAMAIAGEALRKAAMVTAQGNFTHTIARHRRQDHQLIWNFFARRIALEERLLLRFFGDAYLRYRERTWSGIPGVP

pLDDT: mean 85.39, std 11.34, range [51.31, 97.44]

Organism: Prototheca wickerhamii (NCBI:txid3111)

Foldseek 3Di:
DDDPLLVVVVVLLCCLQVLQLVLCCQQPVVQRDPVSSVDDPVNVVVVVVVSVVVVVCCVPPVPVDDPVVSVVVVVVSVVVSVVVSVVSVVCRNVDDSDDPPDDDPPPDPPVVVVLVVVVVVLVVCCVVPPVNVVVVPVVDDPPDPPRD